Protein AF-C7QF53-F1 (afdb_monomer_lite)

Structure (mmCIF, N/CA/C/O backbone):
data_AF-C7QF53-F1
#
_entry.id   AF-C7QF53-F1
#
loop_
_atom_site.group_PDB
_atom_site.id
_atom_site.type_symbol
_atom_site.label_atom_id
_atom_site.label_alt_id
_atom_site.label_comp_id
_atom_site.label_asym_id
_atom_site.label_entity_id
_atom_site.label_seq_id
_atom_site.pdbx_PDB_ins_code
_atom_site.Cartn_x
_atom_site.Cartn_y
_atom_site.Cartn_z
_atom_site.occupancy
_atom_site.B_iso_or_equiv
_atom_site.auth_seq_id
_atom_site.auth_comp_id
_atom_site.auth_asym_id
_atom_site.auth_atom_id
_atom_site.pdbx_PDB_model_num
ATOM 1 N N . MET A 1 1 ? 15.664 4.598 0.054 1.00 51.88 1 MET A N 1
ATOM 2 C CA . MET A 1 1 ? 16.887 3.848 0.432 1.00 51.88 1 MET A CA 1
ATOM 3 C C . MET A 1 1 ? 16.553 2.410 0.838 1.00 51.88 1 MET A C 1
ATOM 5 O O . MET A 1 1 ? 15.624 2.225 1.633 1.00 51.88 1 MET A O 1
ATOM 9 N N . PRO A 1 2 ? 17.253 1.396 0.294 1.00 57.84 2 PRO A N 1
ATOM 10 C CA . PRO A 1 2 ? 17.252 0.026 0.822 1.00 57.84 2 PRO A CA 1
ATOM 11 C C . PRO A 1 2 ? 17.705 0.004 2.289 1.00 57.84 2 PRO A C 1
ATOM 13 O O . PRO A 1 2 ? 18.511 0.838 2.692 1.00 57.84 2 PRO A O 1
ATOM 16 N N . GLY A 1 3 ? 17.158 -0.897 3.109 1.00 65.62 3 GLY A N 1
ATOM 17 C CA . GLY A 1 3 ? 17.508 -0.995 4.538 1.00 65.62 3 GLY A CA 1
ATOM 18 C C . GLY A 1 3 ? 16.884 0.064 5.460 1.00 65.62 3 GLY A C 1
ATOM 19 O O . GLY A 1 3 ? 17.050 -0.019 6.669 1.00 65.62 3 GLY A O 1
ATOM 20 N N . ALA A 1 4 ? 16.100 1.011 4.933 1.00 67.44 4 ALA A N 1
ATOM 21 C CA . ALA A 1 4 ? 15.430 2.062 5.714 1.00 67.44 4 ALA A CA 1
ATOM 22 C C . ALA A 1 4 ? 14.232 1.579 6.571 1.00 67.44 4 ALA A C 1
ATOM 24 O O . ALA A 1 4 ? 13.423 2.386 7.011 1.00 67.44 4 ALA A O 1
ATOM 25 N N . GLY A 1 5 ? 14.049 0.266 6.745 1.00 75.62 5 GLY A N 1
ATOM 26 C CA . GLY A 1 5 ? 12.964 -0.296 7.561 1.00 75.62 5 GLY A CA 1
ATOM 27 C C . GLY A 1 5 ? 11.550 -0.227 6.962 1.00 75.62 5 GLY A C 1
ATOM 28 O O . GLY A 1 5 ? 10.602 -0.602 7.643 1.00 75.62 5 GLY A O 1
ATOM 29 N N . LYS A 1 6 ? 11.386 0.201 5.699 1.00 81.50 6 LYS A N 1
ATOM 30 C CA . LYS A 1 6 ? 10.072 0.326 5.024 1.00 81.50 6 LYS A CA 1
ATOM 31 C C . LYS A 1 6 ? 9.261 -0.974 5.045 1.00 81.50 6 LYS A C 1
ATOM 33 O O . LYS A 1 6 ? 8.119 -0.964 5.485 1.00 81.50 6 LYS A O 1
ATOM 38 N N . SER A 1 7 ? 9.878 -2.098 4.680 1.00 82.25 7 SER A N 1
ATOM 39 C CA . SER A 1 7 ? 9.209 -3.403 4.687 1.00 82.25 7 SER A CA 1
ATOM 40 C C . SER A 1 7 ? 8.843 -3.860 6.105 1.00 82.25 7 SER A C 1
ATOM 42 O O . SER A 1 7 ? 7.745 -4.359 6.325 1.00 82.25 7 SER A O 1
ATOM 44 N N . THR A 1 8 ? 9.699 -3.600 7.103 1.00 87.06 8 THR A N 1
ATOM 45 C CA . THR A 1 8 ? 9.391 -3.868 8.522 1.00 87.06 8 THR A CA 1
ATOM 46 C C . THR A 1 8 ? 8.188 -3.056 9.006 1.00 87.06 8 THR A C 1
ATOM 48 O O . THR A 1 8 ? 7.314 -3.588 9.690 1.00 87.06 8 THR A O 1
ATOM 51 N N . LEU A 1 9 ? 8.119 -1.773 8.641 1.00 86.56 9 LEU A N 1
ATOM 52 C CA . LEU A 1 9 ? 6.986 -0.905 8.955 1.00 86.56 9 LEU A CA 1
ATOM 53 C C . LEU A 1 9 ? 5.709 -1.372 8.242 1.00 86.56 9 LEU A C 1
ATOM 55 O O . LEU A 1 9 ? 4.656 -1.442 8.873 1.00 86.56 9 LEU A O 1
ATOM 59 N N . ALA A 1 10 ? 5.807 -1.728 6.959 1.00 88.00 10 ALA A N 1
ATOM 60 C CA . ALA A 1 10 ? 4.688 -2.228 6.169 1.00 88.00 10 ALA A CA 1
ATOM 61 C C . ALA A 1 10 ? 4.092 -3.506 6.776 1.00 88.00 10 ALA A C 1
ATOM 63 O O . ALA A 1 10 ? 2.877 -3.610 6.928 1.00 88.00 10 ALA A O 1
ATOM 64 N N . GLU A 1 11 ? 4.932 -4.449 7.207 1.00 89.88 11 GLU A N 1
ATOM 65 C CA . GLU A 1 11 ? 4.481 -5.641 7.930 1.00 89.88 11 GLU A CA 1
ATOM 66 C C . GLU A 1 11 ? 3.814 -5.310 9.271 1.00 89.88 11 GLU A C 1
ATOM 68 O O . GLU A 1 11 ? 2.820 -5.940 9.636 1.00 89.88 11 GLU A O 1
ATOM 73 N N . GLY A 1 12 ? 4.350 -4.339 10.016 1.00 90.88 12 GLY A N 1
ATOM 74 C CA . GLY A 1 12 ? 3.737 -3.856 11.254 1.00 90.88 12 GLY A CA 1
ATOM 75 C C . GLY A 1 12 ? 2.332 -3.305 11.010 1.00 90.88 12 GLY A C 1
ATOM 76 O O . GLY A 1 12 ? 1.379 -3.731 11.660 1.00 90.88 12 GLY A O 1
ATOM 77 N N . LEU A 1 13 ? 2.187 -2.433 10.010 1.00 89.88 13 LEU A N 1
ATOM 78 C CA . LEU A 1 13 ? 0.900 -1.863 9.608 1.00 89.88 13 LEU A CA 1
ATOM 79 C C . LEU A 1 13 ? -0.093 -2.934 9.163 1.00 89.88 13 LEU A C 1
ATOM 81 O O . LEU A 1 13 ? -1.258 -2.878 9.543 1.00 89.88 13 LEU A O 1
ATOM 85 N N . ALA A 1 14 ? 0.361 -3.929 8.406 1.00 91.25 14 ALA A N 1
ATOM 86 C CA . ALA A 1 14 ? -0.478 -5.030 7.949 1.00 91.25 14 ALA A CA 1
ATOM 87 C C . ALA A 1 14 ? -1.129 -5.789 9.106 1.00 91.25 14 ALA A C 1
ATOM 89 O O . ALA A 1 14 ? -2.323 -6.090 9.067 1.00 91.25 14 ALA A O 1
ATOM 90 N N . ARG A 1 15 ? -0.338 -6.095 10.144 1.00 92.56 15 ARG A N 1
ATOM 91 C CA . ARG A 1 15 ? -0.801 -6.835 11.325 1.00 92.56 15 ARG A CA 1
ATOM 92 C C . ARG A 1 15 ? -1.835 -6.032 12.106 1.00 92.56 15 ARG A C 1
ATOM 94 O O . ARG A 1 15 ? -2.872 -6.582 12.469 1.00 92.56 15 ARG A O 1
ATOM 101 N N . GLU A 1 16 ? -1.570 -4.747 12.316 1.00 93.38 16 GLU A N 1
ATOM 102 C CA . GLU A 1 16 ? -2.429 -3.865 13.112 1.00 93.38 16 GLU A CA 1
ATOM 103 C C . GLU A 1 16 ? -3.723 -3.489 12.374 1.00 93.38 16 GLU A C 1
ATOM 105 O O . GLU A 1 16 ? -4.815 -3.588 12.932 1.00 93.38 16 GLU A O 1
ATOM 110 N N . LEU A 1 17 ? -3.630 -3.127 11.092 1.00 89.62 17 LEU A N 1
ATOM 111 C CA . LEU A 1 17 ? -4.784 -2.730 10.277 1.00 89.62 17 LEU A CA 1
ATOM 112 C C . LEU A 1 17 ? -5.565 -3.920 9.711 1.00 89.62 17 LEU A C 1
ATOM 114 O O . LEU A 1 17 ? -6.655 -3.731 9.177 1.00 89.62 17 LEU A O 1
ATOM 118 N N . ARG A 1 18 ? -5.020 -5.141 9.807 1.00 93.06 18 ARG A N 1
ATOM 119 C CA . ARG A 1 18 ? -5.528 -6.345 9.121 1.00 93.06 18 ARG A CA 1
ATOM 120 C C . ARG A 1 18 ? -5.702 -6.129 7.613 1.00 93.06 18 ARG A C 1
ATOM 122 O O . ARG A 1 18 ? -6.632 -6.656 7.006 1.00 93.06 18 ARG A O 1
ATOM 129 N N . ALA A 1 19 ? -4.792 -5.358 7.025 1.00 92.56 19 ALA A N 1
ATOM 130 C CA . ALA A 1 19 ? -4.794 -4.990 5.617 1.00 92.56 19 ALA A CA 1
ATOM 131 C C . ALA A 1 19 ? -3.726 -5.784 4.843 1.00 92.56 19 ALA A C 1
ATOM 133 O O . ALA A 1 19 ? -2.660 -6.079 5.394 1.00 92.56 19 ALA A O 1
ATOM 134 N N . PRO A 1 20 ? -3.969 -6.135 3.569 1.00 92.88 20 PRO A N 1
ATOM 135 C CA . PRO A 1 20 ? -2.954 -6.753 2.724 1.00 92.88 20 PRO A CA 1
ATOM 136 C C . PRO A 1 20 ? -1.778 -5.800 2.458 1.00 92.88 20 PRO A C 1
ATOM 138 O O . PRO A 1 20 ? -1.960 -4.588 2.321 1.00 92.88 20 PRO A O 1
ATOM 141 N N . VAL A 1 21 ? -0.578 -6.377 2.327 1.00 92.44 21 VAL A N 1
ATOM 142 C CA . VAL A 1 21 ? 0.637 -5.674 1.883 1.00 92.44 21 VAL A CA 1
ATOM 143 C C . VAL A 1 21 ? 0.907 -5.999 0.425 1.00 92.44 21 VAL A C 1
ATOM 145 O O . VAL A 1 21 ? 0.976 -7.171 0.052 1.00 92.44 21 VAL A O 1
ATOM 148 N N . PHE A 1 22 ? 1.141 -4.965 -0.375 1.00 91.50 22 PHE A N 1
ATOM 149 C CA . PHE A 1 22 ? 1.654 -5.095 -1.732 1.00 91.50 22 PHE A CA 1
ATOM 150 C C . PHE A 1 22 ? 3.049 -4.478 -1.808 1.00 91.50 22 PHE A C 1
ATOM 152 O O . PHE A 1 22 ? 3.217 -3.290 -1.542 1.00 91.50 22 PHE A O 1
ATOM 159 N N . SER A 1 23 ? 4.047 -5.292 -2.159 1.00 89.25 23 SER A N 1
ATOM 160 C CA . SER A 1 23 ? 5.443 -4.865 -2.285 1.00 89.25 23 SER A CA 1
ATOM 161 C C . SER A 1 23 ? 5.941 -5.045 -3.715 1.00 89.25 23 SER A C 1
ATOM 163 O O . SER A 1 23 ? 5.818 -6.140 -4.275 1.00 89.25 23 SER A O 1
ATOM 165 N N . MET A 1 24 ? 6.537 -3.993 -4.289 1.00 87.62 24 MET A N 1
ATOM 166 C CA . MET A 1 24 ? 7.144 -4.064 -5.628 1.00 87.62 24 MET A CA 1
ATOM 167 C C . MET A 1 24 ? 8.279 -5.092 -5.670 1.00 87.62 24 MET A C 1
ATOM 169 O O . MET A 1 24 ? 8.377 -5.873 -6.615 1.00 87.62 24 MET A O 1
ATOM 173 N N . GLU A 1 25 ? 9.119 -5.129 -4.630 1.00 85.75 25 GLU A N 1
ATOM 174 C CA . GLU A 1 25 ? 10.251 -6.059 -4.558 1.00 85.75 25 GLU A CA 1
ATOM 175 C C . GLU A 1 25 ? 9.773 -7.510 -4.476 1.00 85.75 25 GLU A C 1
ATOM 177 O O . GLU A 1 25 ? 10.311 -8.381 -5.162 1.00 85.75 25 GLU A O 1
ATOM 182 N N . TRP A 1 26 ? 8.723 -7.782 -3.695 1.00 89.00 26 TRP A N 1
ATOM 183 C CA . TRP A 1 26 ? 8.168 -9.132 -3.598 1.00 89.00 26 TRP A CA 1
ATOM 184 C C . TRP A 1 26 ? 7.555 -9.579 -4.924 1.00 89.00 26 TRP A C 1
ATOM 186 O O . TRP A 1 26 ? 7.831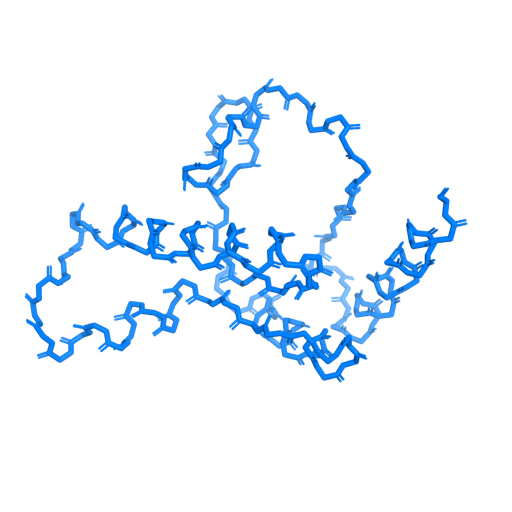 -10.688 -5.379 1.00 89.00 26 TRP A O 1
ATOM 196 N N . GLN A 1 27 ? 6.778 -8.714 -5.583 1.00 89.12 27 GLN A N 1
ATOM 197 C CA . GLN A 1 27 ? 6.187 -9.006 -6.892 1.00 89.12 27 GLN A CA 1
ATOM 198 C C . GLN A 1 27 ? 7.267 -9.329 -7.933 1.00 89.12 27 GLN A C 1
ATOM 200 O O . GLN A 1 27 ? 7.193 -10.371 -8.588 1.00 89.12 27 GLN A O 1
ATOM 205 N N . LEU A 1 28 ? 8.320 -8.515 -8.029 1.00 88.69 28 LEU A N 1
ATOM 206 C CA . LEU A 1 28 ? 9.445 -8.773 -8.935 1.00 88.69 28 LEU A CA 1
ATOM 207 C C . LEU A 1 28 ? 10.207 -10.053 -8.576 1.00 88.69 28 LEU A C 1
ATOM 209 O O . LEU A 1 28 ? 10.549 -10.845 -9.460 1.00 88.69 28 LEU A O 1
ATOM 213 N N . GLY A 1 29 ? 10.399 -10.315 -7.282 1.00 88.62 29 GLY A N 1
ATOM 214 C CA . GLY A 1 29 ? 10.976 -11.563 -6.790 1.00 88.62 29 GLY A CA 1
ATOM 215 C C . GLY A 1 29 ? 10.201 -12.790 -7.279 1.00 88.62 29 GLY A C 1
ATOM 216 O O . GLY A 1 29 ? 10.805 -13.740 -7.780 1.00 88.62 29 GLY A O 1
ATOM 217 N N . THR A 1 30 ? 8.864 -12.750 -7.246 1.00 90.81 30 THR A N 1
ATOM 218 C CA . THR A 1 30 ? 8.032 -13.866 -7.741 1.00 90.81 30 THR A CA 1
ATOM 219 C C . THR A 1 30 ? 8.122 -14.081 -9.247 1.00 90.81 30 THR A C 1
ATOM 221 O O . THR A 1 30 ? 7.916 -15.199 -9.717 1.00 90.81 30 THR A O 1
ATOM 224 N N . LEU A 1 31 ? 8.464 -13.041 -10.010 1.00 90.12 31 LEU A N 1
ATOM 225 C CA . LEU A 1 31 ? 8.597 -13.130 -11.461 1.00 90.12 31 LEU A CA 1
ATOM 226 C C . LEU A 1 31 ? 9.983 -13.602 -11.923 1.00 90.12 31 LEU A C 1
ATOM 228 O O . LEU A 1 31 ? 10.143 -14.013 -13.075 1.00 90.12 31 LEU A O 1
ATOM 232 N N . THR A 1 32 ? 10.975 -13.597 -11.030 1.00 87.88 32 THR A N 1
ATOM 233 C CA . THR A 1 32 ? 12.366 -13.972 -11.336 1.00 87.88 32 THR A CA 1
ATOM 234 C C . THR A 1 32 ? 12.500 -15.350 -12.014 1.00 87.88 32 THR A C 1
ATOM 236 O O . THR A 1 32 ? 13.238 -15.450 -13.000 1.00 87.88 32 THR A O 1
ATOM 239 N N . PRO A 1 33 ? 11.775 -16.414 -11.600 1.00 89.81 33 PRO A N 1
ATOM 240 C CA . PRO A 1 33 ? 11.871 -17.728 -12.246 1.00 89.81 33 PRO A CA 1
ATOM 241 C C . PRO A 1 33 ? 11.428 -17.749 -13.715 1.00 89.81 33 PRO A C 1
ATOM 243 O O . PRO A 1 33 ? 11.882 -18.603 -14.475 1.00 89.81 33 PRO A O 1
ATOM 246 N N . PHE A 1 34 ? 10.567 -16.815 -14.131 1.00 88.00 34 PHE A N 1
ATOM 247 C CA . PHE A 1 34 ? 9.996 -16.782 -15.480 1.00 88.00 34 PHE A CA 1
ATOM 248 C C . PHE A 1 34 ? 10.897 -16.087 -16.504 1.00 88.00 34 PHE A C 1
ATOM 250 O O . PHE A 1 34 ? 10.596 -16.142 -17.690 1.00 88.00 34 PHE A O 1
ATOM 257 N N . ARG A 1 35 ? 11.991 -15.442 -16.069 1.00 84.81 35 ARG A N 1
ATOM 258 C CA . ARG A 1 35 ? 12.998 -14.767 -16.920 1.00 84.81 35 ARG A CA 1
ATOM 259 C C . ARG A 1 35 ? 12.453 -13.727 -17.916 1.00 84.81 35 ARG A C 1
ATOM 261 O O . ARG A 1 35 ? 13.167 -13.329 -18.829 1.00 84.81 35 ARG A O 1
ATOM 268 N N . ASN A 1 36 ? 11.228 -13.250 -17.706 1.00 84.19 36 ASN A N 1
ATOM 269 C CA . ASN A 1 36 ? 10.586 -12.227 -18.539 1.00 84.19 36 ASN A CA 1
ATOM 270 C C . ASN A 1 36 ? 10.751 -10.810 -17.965 1.00 84.19 36 ASN A C 1
ATOM 272 O O . ASN A 1 36 ? 10.413 -9.830 -18.629 1.00 84.19 36 ASN A O 1
ATOM 276 N N . VAL A 1 37 ? 11.263 -10.707 -16.735 1.00 87.81 37 VAL A N 1
ATOM 277 C CA . VAL A 1 37 ? 11.607 -9.441 -16.089 1.00 87.81 37 VAL A CA 1
ATOM 278 C C . VAL A 1 37 ? 13.071 -9.128 -16.374 1.00 87.81 37 VAL A C 1
ATOM 280 O O . VAL A 1 37 ? 13.964 -9.896 -16.017 1.00 87.81 37 VAL A O 1
ATOM 283 N N . THR A 1 38 ? 13.302 -8.006 -17.039 1.00 88.12 38 THR A N 1
ATOM 284 C CA . THR A 1 38 ? 14.610 -7.452 -17.377 1.00 88.12 38 THR A CA 1
ATOM 285 C C . THR A 1 38 ? 14.817 -6.144 -16.623 1.00 88.12 38 THR A C 1
ATOM 287 O O . THR A 1 38 ? 13.867 -5.528 -16.138 1.00 88.12 38 THR A O 1
ATOM 290 N N . ASN A 1 39 ? 16.058 -5.660 -16.580 1.00 85.12 39 ASN A N 1
ATOM 291 C CA . ASN A 1 39 ? 16.345 -4.343 -16.007 1.00 85.12 39 ASN A CA 1
ATOM 292 C C . ASN A 1 39 ? 15.573 -3.207 -16.706 1.00 85.12 39 ASN A C 1
ATOM 294 O O . ASN A 1 39 ? 15.326 -2.177 -16.087 1.00 85.12 39 ASN A O 1
ATOM 298 N N . GLU A 1 40 ? 15.188 -3.402 -17.972 1.00 86.69 40 GLU A N 1
ATOM 299 C CA . GLU A 1 40 ? 14.459 -2.423 -18.785 1.00 86.69 40 GLU A CA 1
ATOM 300 C C . GLU A 1 40 ? 12.959 -2.387 -18.471 1.00 86.69 40 GLU A C 1
ATOM 302 O O . GLU A 1 40 ? 12.335 -1.338 -18.611 1.00 86.69 40 GLU A O 1
ATOM 307 N N . ASN A 1 41 ? 12.365 -3.511 -18.049 1.00 87.06 41 ASN A N 1
ATOM 308 C CA . ASN A 1 41 ? 10.917 -3.613 -17.845 1.00 87.06 41 ASN A CA 1
ATOM 30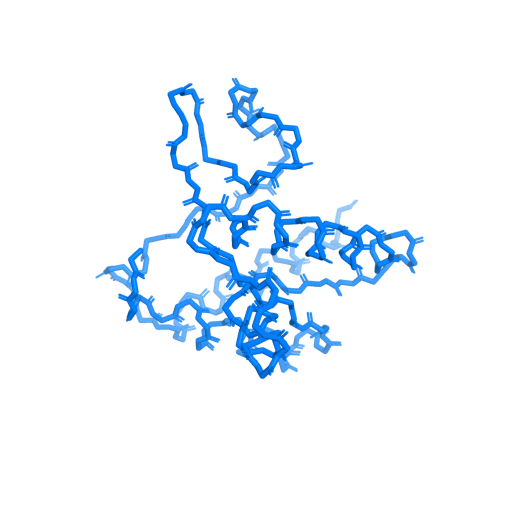9 C C . ASN A 1 41 ? 10.491 -3.831 -16.383 1.00 87.06 41 ASN A C 1
ATOM 311 O O . ASN A 1 41 ? 9.299 -3.759 -16.094 1.00 87.06 41 ASN A O 1
ATOM 315 N N . GLN A 1 42 ? 11.428 -4.061 -15.458 1.00 86.50 42 GLN A N 1
ATOM 316 C CA . GLN A 1 42 ? 11.117 -4.364 -14.057 1.00 86.50 42 GLN A CA 1
ATOM 317 C C . GLN A 1 42 ? 10.232 -3.301 -13.393 1.00 86.50 42 GLN A C 1
ATOM 319 O O . GLN A 1 42 ? 9.215 -3.642 -12.797 1.00 86.50 42 GLN A O 1
ATOM 324 N N . THR A 1 43 ? 10.553 -2.016 -13.549 1.00 84.38 43 THR A N 1
ATOM 325 C CA . THR A 1 43 ? 9.778 -0.924 -12.947 1.00 84.38 43 THR A CA 1
ATOM 326 C C . THR A 1 43 ? 8.355 -0.848 -13.505 1.00 84.38 43 THR A C 1
ATOM 328 O O . THR A 1 43 ? 7.426 -1.009 -12.715 1.00 84.38 43 THR A O 1
ATOM 331 N N . PRO A 1 44 ? 8.131 -0.706 -14.830 1.00 84.44 44 PRO A N 1
ATOM 332 C CA . PRO A 1 44 ? 6.769 -0.615 -15.358 1.00 84.44 44 PRO A CA 1
ATOM 333 C C . PRO A 1 44 ? 5.942 -1.888 -15.115 1.00 84.44 44 PRO A C 1
ATOM 335 O O . PRO A 1 44 ? 4.731 -1.802 -14.913 1.00 84.44 44 PRO A O 1
ATOM 338 N N . VAL A 1 45 ? 6.565 -3.074 -15.091 1.00 87.12 45 VAL A N 1
ATOM 339 C CA . VAL A 1 45 ? 5.875 -4.327 -14.740 1.00 87.12 45 VAL A CA 1
ATOM 340 C C . VAL A 1 45 ? 5.414 -4.311 -13.281 1.00 87.12 45 VAL A C 1
ATOM 342 O O . VAL A 1 45 ? 4.247 -4.599 -13.014 1.00 87.12 45 VAL A O 1
ATOM 345 N N . ALA A 1 46 ? 6.295 -3.948 -12.345 1.00 85.69 46 ALA A N 1
ATOM 346 C CA . ALA A 1 46 ? 5.949 -3.855 -10.929 1.00 85.69 46 ALA A CA 1
ATOM 347 C C . ALA A 1 46 ? 4.864 -2.803 -10.671 1.00 85.69 46 ALA A C 1
ATOM 349 O O . ALA A 1 46 ? 3.907 -3.073 -9.951 1.00 85.69 46 ALA A O 1
ATOM 350 N N . GLU A 1 47 ? 4.973 -1.632 -11.296 1.00 84.06 47 GLU A N 1
ATOM 351 C CA . GLU A 1 47 ? 3.998 -0.547 -11.175 1.00 84.06 47 GLU A CA 1
ATOM 352 C C . GLU A 1 47 ? 2.608 -0.962 -11.664 1.00 84.06 47 GLU A C 1
ATOM 354 O O . GLU A 1 47 ? 1.629 -0.808 -10.935 1.00 84.06 47 GLU A O 1
ATOM 359 N N . MET A 1 48 ? 2.503 -1.562 -12.855 1.00 86.00 48 MET A N 1
ATOM 360 C CA . MET A 1 48 ? 1.215 -2.026 -13.383 1.00 86.00 48 MET A CA 1
ATOM 361 C C . MET A 1 48 ? 0.572 -3.095 -12.492 1.00 86.00 48 MET A C 1
ATOM 363 O O . MET A 1 48 ? -0.635 -3.046 -12.237 1.00 86.00 48 MET A O 1
ATOM 367 N N . MET A 1 49 ? 1.363 -4.052 -11.999 1.00 87.56 49 MET A N 1
ATOM 368 C CA . MET A 1 49 ? 0.873 -5.089 -11.086 1.00 87.56 49 MET A CA 1
ATOM 369 C C . MET A 1 49 ? 0.400 -4.501 -9.758 1.00 87.56 49 MET A C 1
ATOM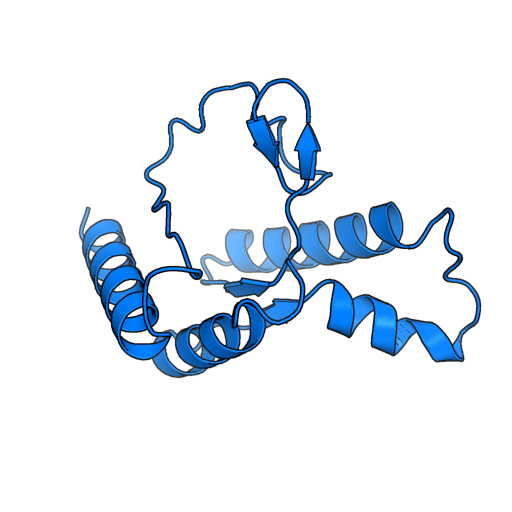 371 O O . MET A 1 49 ? -0.645 -4.903 -9.240 1.00 87.56 49 MET A O 1
ATOM 375 N N . LEU A 1 50 ? 1.157 -3.550 -9.215 1.00 88.31 50 LEU A N 1
ATOM 376 C CA . LEU A 1 50 ? 0.840 -2.873 -7.970 1.00 88.31 50 LEU A CA 1
ATOM 377 C C . LEU A 1 50 ? -0.442 -2.046 -8.104 1.00 88.31 50 LEU A C 1
ATOM 379 O O . LEU A 1 50 ? -1.399 -2.291 -7.373 1.00 88.31 50 LEU A O 1
ATOM 383 N N . VAL A 1 51 ? -0.509 -1.130 -9.071 1.00 86.38 51 VAL A N 1
ATOM 384 C CA . VAL A 1 51 ? -1.666 -0.243 -9.276 1.00 86.38 51 VAL A CA 1
ATOM 385 C C . VAL A 1 51 ? -2.941 -1.045 -9.523 1.00 86.38 51 VAL A C 1
ATOM 387 O O . VAL A 1 51 ? -3.968 -0.757 -8.908 1.00 86.38 51 VAL A O 1
ATOM 390 N N . GLY A 1 52 ? -2.887 -2.086 -10.360 1.00 85.88 52 GLY A N 1
ATOM 391 C CA . GLY A 1 52 ? -4.050 -2.935 -10.629 1.00 85.88 52 GLY A CA 1
ATOM 392 C C . GLY A 1 52 ? -4.579 -3.634 -9.373 1.00 85.88 52 GLY A C 1
ATOM 393 O O . GLY A 1 52 ? -5.790 -3.654 -9.133 1.00 85.88 52 GLY A O 1
ATOM 394 N N . ALA A 1 53 ? -3.682 -4.167 -8.541 1.00 87.62 53 ALA A N 1
ATOM 395 C CA . ALA A 1 53 ? -4.059 -4.819 -7.293 1.00 87.62 53 ALA A CA 1
ATOM 396 C C . ALA A 1 53 ? -4.628 -3.822 -6.271 1.00 87.62 53 ALA A C 1
ATOM 398 O O . ALA A 1 53 ? -5.690 -4.078 -5.700 1.00 87.62 53 ALA A O 1
ATOM 399 N N . LEU A 1 54 ? -3.970 -2.672 -6.089 1.00 90.25 54 LEU A N 1
ATOM 400 C CA . LEU A 1 54 ? -4.400 -1.620 -5.165 1.00 90.25 54 LEU A CA 1
ATOM 401 C C . LEU A 1 54 ? -5.764 -1.051 -5.552 1.00 90.25 54 LEU A C 1
ATOM 403 O O . LEU A 1 54 ? -6.661 -0.989 -4.713 1.00 90.25 54 LEU A O 1
ATOM 407 N N . ALA A 1 55 ? -5.954 -0.707 -6.829 1.00 86.31 55 ALA A N 1
ATOM 408 C CA . ALA A 1 55 ? -7.209 -0.156 -7.328 1.00 86.31 55 ALA A CA 1
ATOM 409 C C . ALA A 1 55 ? -8.394 -1.070 -6.999 1.00 86.31 55 ALA A C 1
ATOM 411 O O . ALA A 1 55 ? -9.448 -0.593 -6.579 1.00 86.31 55 ALA A O 1
ATOM 412 N N . ARG A 1 56 ? -8.221 -2.392 -7.123 1.00 89.75 56 ARG A N 1
ATOM 413 C CA . ARG A 1 56 ? -9.291 -3.341 -6.809 1.00 89.75 56 ARG A CA 1
ATOM 414 C C . ARG A 1 56 ? -9.643 -3.372 -5.323 1.00 89.75 56 ARG A C 1
ATOM 416 O O . ARG A 1 56 ? -10.828 -3.441 -5.004 1.00 89.75 56 ARG A O 1
ATOM 423 N N . GLN A 1 57 ? -8.652 -3.344 -4.432 1.00 92.88 57 GLN A N 1
ATOM 424 C CA . GLN A 1 57 ? -8.903 -3.323 -2.986 1.00 92.88 57 GLN A CA 1
ATOM 425 C C . GLN A 1 57 ? -9.620 -2.031 -2.576 1.00 92.88 57 GLN A C 1
ATOM 427 O O . GLN A 1 57 ? -10.643 -2.083 -1.897 1.00 92.88 57 GLN A O 1
ATOM 432 N N . LEU A 1 58 ? -9.153 -0.888 -3.083 1.00 87.44 58 LEU A N 1
ATOM 433 C CA . LEU A 1 58 ? -9.752 0.417 -2.801 1.00 87.44 58 LEU A CA 1
ATOM 434 C C . LEU A 1 58 ? -11.192 0.516 -3.323 1.00 87.44 58 LEU A C 1
ATOM 436 O O . LEU A 1 58 ? -12.071 0.997 -2.616 1.00 87.44 58 LEU A O 1
ATOM 440 N N . GLN A 1 59 ? -11.480 -0.014 -4.516 1.00 86.12 59 GLN A N 1
ATOM 441 C CA . GLN A 1 59 ? -12.850 -0.095 -5.049 1.00 86.12 59 GLN A CA 1
ATOM 442 C C . GLN A 1 59 ? -13.796 -0.945 -4.188 1.00 86.12 59 GLN A C 1
ATOM 444 O O . GLN A 1 59 ? -15.010 -0.781 -4.272 1.00 86.12 59 GLN A O 1
ATOM 449 N N . LEU A 1 60 ? -13.262 -1.874 -3.392 1.00 92.75 60 LEU A N 1
ATOM 450 C CA . LEU A 1 60 ? -14.029 -2.674 -2.434 1.00 92.75 60 LEU A CA 1
ATOM 451 C C . LEU A 1 60 ? -14.164 -1.991 -1.064 1.00 92.75 60 LEU A C 1
ATOM 453 O O . LEU A 1 60 ? -14.766 -2.572 -0.164 1.00 92.75 60 LEU A O 1
ATOM 457 N N . GLY A 1 61 ? -13.616 -0.784 -0.900 1.00 88.56 61 GLY A N 1
ATOM 458 C CA . GLY A 1 61 ? -13.569 -0.077 0.378 1.00 88.56 61 GLY A CA 1
ATOM 459 C C . GLY A 1 61 ? -12.598 -0.703 1.380 1.00 88.56 61 GLY A C 1
ATOM 460 O O . GLY A 1 61 ? -12.780 -0.532 2.582 1.00 88.56 61 GLY A O 1
ATOM 461 N N . LEU A 1 62 ? -11.609 -1.469 0.906 1.00 89.69 62 LEU A N 1
ATOM 462 C CA . LEU A 1 62 ? -10.618 -2.124 1.754 1.00 89.69 62 LEU A CA 1
ATOM 463 C C . LEU A 1 62 ? -9.374 -1.254 1.917 1.00 89.69 62 LEU A C 1
ATOM 465 O O . LEU A 1 62 ? -8.903 -0.630 0.964 1.00 89.69 62 LEU A O 1
ATOM 469 N N . ASP A 1 63 ? -8.806 -1.285 3.119 1.00 89.81 63 ASP A N 1
ATOM 470 C CA . ASP A 1 63 ? -7.493 -0.714 3.392 1.00 89.81 63 ASP A CA 1
ATOM 471 C C . ASP A 1 63 ? -6.387 -1.535 2.726 1.00 89.81 63 ASP A C 1
ATOM 473 O O . ASP A 1 63 ? -6.478 -2.759 2.608 1.00 89.81 63 ASP A O 1
ATOM 477 N N . VAL A 1 64 ? -5.300 -0.866 2.349 1.00 90.75 64 VAL A N 1
ATOM 478 C CA . VAL A 1 64 ? -4.112 -1.493 1.764 1.00 90.75 64 VAL A CA 1
ATOM 479 C C . VAL A 1 64 ? -2.846 -0.849 2.300 1.00 90.75 64 VAL A C 1
ATOM 481 O O . VAL A 1 64 ? -2.794 0.360 2.519 1.00 90.75 64 VAL A O 1
ATOM 484 N N . VAL A 1 65 ? -1.799 -1.654 2.459 1.00 91.62 65 VAL A N 1
ATOM 485 C CA . VAL A 1 65 ? -0.447 -1.176 2.752 1.00 91.62 65 VAL A CA 1
ATOM 486 C C . VAL A 1 65 ? 0.417 -1.398 1.516 1.00 91.62 65 VAL A C 1
ATOM 488 O O . VAL A 1 65 ? 0.447 -2.493 0.957 1.00 91.62 65 VAL A O 1
ATOM 491 N N . THR A 1 66 ? 1.127 -0.361 1.083 1.00 88.50 66 THR A N 1
ATOM 492 C CA . THR A 1 66 ? 2.017 -0.426 -0.083 1.00 88.50 66 THR A CA 1
ATOM 493 C C . THR A 1 66 ? 3.464 -0.221 0.348 1.00 88.50 66 THR A C 1
ATOM 495 O O . THR A 1 66 ? 3.781 0.792 0.966 1.00 88.50 66 THR A O 1
ATOM 498 N N . ASP A 1 67 ? 4.337 -1.166 0.002 1.00 87.69 67 ASP A N 1
ATOM 499 C CA . ASP A 1 67 ? 5.791 -1.061 0.152 1.00 87.69 67 ASP A CA 1
ATOM 500 C C . ASP A 1 67 ? 6.427 -0.891 -1.232 1.00 87.69 67 ASP A C 1
ATOM 502 O O . ASP A 1 67 ? 6.693 -1.848 -1.964 1.00 87.69 67 ASP A O 1
ATOM 506 N N . ALA A 1 68 ? 6.608 0.364 -1.622 1.00 80.88 68 ALA A N 1
ATOM 507 C CA . ALA A 1 68 ? 7.147 0.743 -2.916 1.00 80.88 68 ALA A CA 1
ATOM 508 C C . ALA A 1 68 ? 8.288 1.745 -2.739 1.00 80.88 68 ALA A C 1
ATOM 510 O O . ALA A 1 68 ? 8.322 2.530 -1.787 1.00 80.88 68 ALA A O 1
ATOM 511 N N . THR A 1 69 ? 9.225 1.738 -3.684 1.00 71.69 69 THR A N 1
ATOM 512 C CA . THR A 1 69 ? 10.210 2.815 -3.780 1.00 71.69 69 THR A CA 1
ATOM 513 C C . THR A 1 69 ? 9.602 3.913 -4.641 1.00 71.69 69 THR A C 1
ATOM 515 O O . THR A 1 69 ? 9.406 3.717 -5.833 1.00 71.69 69 THR A O 1
ATOM 518 N N . GLY A 1 70 ? 9.270 5.052 -4.031 1.00 61.28 70 GLY A N 1
ATOM 519 C CA . GLY A 1 70 ? 8.897 6.251 -4.779 1.00 61.28 70 GLY A CA 1
ATOM 520 C C . GLY A 1 70 ? 10.117 6.831 -5.492 1.00 61.28 70 GLY A C 1
ATOM 521 O O . GLY A 1 70 ? 11.222 6.818 -4.941 1.00 61.28 70 GLY A O 1
ATOM 522 N N . HIS A 1 71 ? 9.919 7.338 -6.703 1.00 51.12 71 HIS A N 1
ATOM 523 C CA . HIS A 1 71 ? 10.932 8.108 -7.415 1.00 51.12 71 HIS A CA 1
ATOM 524 C C . HIS A 1 71 ? 10.621 9.600 -7.242 1.00 51.12 71 HIS A C 1
ATOM 526 O O . HIS A 1 71 ? 9.478 10.020 -7.431 1.00 51.12 71 HIS A O 1
ATOM 532 N N . GLU A 1 72 ? 11.629 10.399 -6.875 1.00 40.22 72 GLU A N 1
ATOM 533 C CA . GLU A 1 72 ? 11.570 11.845 -7.100 1.00 40.22 72 GLU A CA 1
ATOM 534 C C . GLU A 1 72 ? 11.635 12.061 -8.610 1.00 40.22 72 GLU A C 1
ATOM 536 O O . GLU A 1 72 ? 12.641 11.761 -9.255 1.00 40.22 72 GLU A O 1
ATOM 541 N N . VAL A 1 73 ? 10.542 12.543 -9.183 1.00 40.66 73 VAL A N 1
ATOM 542 C CA . VAL A 1 73 ? 10.548 13.144 -10.516 1.00 40.66 73 VAL A CA 1
ATOM 543 C C . VAL A 1 73 ? 10.586 14.649 -10.272 1.00 40.66 73 VAL A C 1
ATOM 545 O O . VAL A 1 73 ? 9.958 15.105 -9.317 1.00 40.66 73 VAL A O 1
ATOM 548 N N . GLU A 1 74 ? 11.328 15.433 -11.061 1.00 30.25 74 GLU A N 1
ATOM 549 C CA . GLU A 1 74 ? 11.320 16.900 -10.930 1.00 30.25 74 GLU A CA 1
ATOM 550 C C . GLU A 1 74 ? 9.867 17.407 -10.855 1.00 30.25 74 GLU A C 1
ATOM 552 O O . GLU A 1 74 ? 9.124 17.330 -11.831 1.00 30.25 74 GLU A O 1
ATOM 557 N N . GLY A 1 75 ? 9.444 17.851 -9.665 1.00 41.03 75 GLY A N 1
ATOM 558 C CA . GLY A 1 75 ? 8.061 18.241 -9.382 1.00 41.03 75 GLY A CA 1
ATOM 559 C C . GLY A 1 75 ? 7.371 17.497 -8.231 1.00 41.03 75 GLY A C 1
ATOM 560 O O . GLY A 1 75 ? 6.476 18.090 -7.649 1.00 41.03 75 GLY A O 1
ATOM 561 N N . GLY A 1 76 ? 7.779 16.286 -7.828 1.00 42.81 76 GLY A N 1
ATOM 562 C CA . GLY A 1 76 ? 7.220 15.606 -6.645 1.00 42.81 76 GLY A CA 1
ATOM 563 C C . GLY A 1 76 ? 7.464 14.092 -6.562 1.00 42.81 76 GLY A C 1
ATOM 564 O O . GLY A 1 76 ? 7.968 13.466 -7.495 1.00 42.81 76 GLY A O 1
ATOM 565 N N . THR A 1 77 ? 7.097 13.496 -5.421 1.00 43.25 77 THR A N 1
ATOM 566 C CA . THR A 1 77 ? 7.295 12.065 -5.110 1.00 43.25 77 THR A CA 1
ATOM 567 C C . THR A 1 77 ? 6.068 11.244 -5.506 1.00 43.25 77 THR A C 1
ATOM 569 O O . THR A 1 77 ? 5.029 11.343 -4.858 1.00 43.25 77 THR A O 1
ATOM 572 N N . GLY A 1 78 ? 6.181 10.409 -6.542 1.00 50.06 78 GLY A N 1
ATOM 573 C CA . GLY A 1 78 ? 5.105 9.522 -7.003 1.00 50.06 78 GLY A CA 1
ATOM 574 C C . GLY A 1 78 ? 5.529 8.052 -7.094 1.00 50.06 78 GLY A C 1
ATOM 575 O O . GLY A 1 78 ? 6.715 7.736 -7.198 1.00 50.06 78 GLY A O 1
ATOM 576 N N . ILE A 1 79 ? 4.544 7.148 -7.068 1.00 51.84 79 ILE A N 1
ATOM 577 C CA . ILE A 1 79 ? 4.682 5.776 -7.585 1.00 51.84 79 ILE A CA 1
ATOM 578 C C . ILE A 1 79 ? 4.277 5.856 -9.061 1.00 51.84 79 ILE A C 1
ATOM 580 O O . ILE A 1 79 ? 3.179 6.344 -9.348 1.00 51.84 79 ILE A O 1
ATOM 584 N N . GLY A 1 80 ? 5.141 5.452 -9.998 1.00 42.97 80 GLY A N 1
ATOM 585 C CA . GLY A 1 80 ? 4.827 5.559 -11.423 1.00 42.97 80 GLY A CA 1
ATOM 586 C C . GLY A 1 80 ? 3.541 4.797 -11.750 1.00 42.97 80 GLY A C 1
ATOM 587 O O . GLY A 1 80 ? 3.318 3.677 -11.295 1.00 42.97 80 GLY A O 1
ATOM 588 N N . GLY A 1 81 ? 2.624 5.476 -12.443 1.00 41.72 81 GLY A N 1
ATOM 589 C CA . GLY A 1 81 ? 1.273 4.986 -12.744 1.00 41.72 81 GLY A CA 1
ATOM 590 C C . GLY A 1 81 ? 0.143 5.611 -11.914 1.00 41.72 81 GLY A C 1
ATOM 591 O O . GLY A 1 81 ? -1.015 5.498 -12.314 1.00 41.72 81 GLY A O 1
ATOM 592 N N . LEU A 1 82 ? 0.442 6.315 -10.817 1.00 43.44 82 LEU A N 1
ATOM 593 C CA . LEU A 1 82 ? -0.499 7.236 -10.162 1.00 43.44 82 LEU A CA 1
ATOM 594 C C . LEU A 1 82 ? -0.344 8.655 -10.748 1.00 43.44 82 LEU A C 1
ATOM 596 O O . LEU A 1 82 ? 0.709 8.951 -11.322 1.00 43.44 82 LEU A O 1
ATOM 600 N N . PRO A 1 83 ? -1.370 9.530 -10.661 1.00 37.34 83 PRO A N 1
ATOM 601 C CA . PRO A 1 83 ? -1.268 10.911 -11.131 1.00 37.34 83 PRO A CA 1
ATOM 602 C C . PRO A 1 83 ? 0.011 11.583 -10.615 1.00 37.34 83 PRO A C 1
ATOM 604 O O . PRO A 1 83 ? 0.396 11.388 -9.462 1.00 37.34 83 PRO A O 1
ATOM 607 N N . GLN A 1 84 ? 0.685 12.326 -11.497 1.00 42.06 84 GLN A N 1
ATOM 608 C CA . GLN A 1 84 ? 1.963 12.984 -11.224 1.00 42.06 84 GLN A CA 1
ATOM 609 C C . GLN A 1 84 ? 1.891 13.831 -9.947 1.00 42.06 84 GLN A C 1
ATOM 611 O O . GLN A 1 84 ? 1.111 14.774 -9.859 1.00 42.06 84 GLN A O 1
ATOM 616 N N . ALA A 1 85 ? 2.781 13.545 -8.997 1.00 42.53 85 ALA A N 1
ATOM 617 C CA . ALA A 1 85 ? 2.933 14.276 -7.739 1.00 42.53 85 ALA A CA 1
ATOM 618 C C . ALA A 1 85 ? 3.471 15.718 -7.894 1.00 42.53 85 ALA A C 1
ATOM 620 O O . ALA A 1 85 ? 3.841 16.338 -6.901 1.00 42.53 85 ALA A O 1
ATOM 621 N N . SER A 1 86 ? 3.532 16.255 -9.121 1.00 38.69 86 SER A N 1
ATOM 622 C CA . SER A 1 86 ? 3.748 17.688 -9.358 1.00 38.69 86 SER A CA 1
ATOM 623 C C . SER A 1 86 ? 2.504 18.533 -9.114 1.00 38.69 86 SER A C 1
ATOM 625 O O . SER A 1 86 ? 2.610 19.749 -8.967 1.00 38.69 86 SER A O 1
ATOM 627 N N . GLU A 1 87 ? 1.331 17.911 -9.020 1.00 35.94 87 GLU A N 1
ATOM 628 C CA . GLU A 1 87 ? 0.266 18.484 -8.211 1.00 35.94 87 GLU A CA 1
ATOM 629 C C . GLU A 1 87 ? 0.604 18.171 -6.758 1.00 35.94 87 GLU A C 1
ATOM 631 O O . GLU A 1 87 ? 0.667 17.004 -6.370 1.00 35.94 87 GLU A O 1
ATOM 636 N N . ALA A 1 88 ? 0.875 19.218 -5.970 1.00 41.66 88 ALA A N 1
ATOM 637 C CA . ALA A 1 88 ? 0.985 19.114 -4.523 1.00 41.66 88 ALA A CA 1
ATOM 638 C C . ALA A 1 88 ? -0.132 18.191 -4.036 1.00 41.66 88 ALA A C 1
ATOM 640 O O . ALA A 1 88 ? -1.303 18.503 -4.248 1.00 41.66 88 ALA A O 1
ATOM 641 N N . TRP A 1 89 ? 0.236 17.037 -3.475 1.00 45.38 89 TRP A N 1
ATOM 642 C CA . TRP A 1 89 ? -0.724 16.023 -3.059 1.00 45.38 89 TRP A CA 1
ATOM 643 C C . TRP A 1 89 ? -1.656 16.678 -2.033 1.00 45.38 89 TRP A C 1
ATOM 645 O O . TRP A 1 89 ? -1.278 16.904 -0.886 1.00 45.38 89 TRP A O 1
ATOM 655 N N . SER A 1 90 ? -2.835 17.103 -2.487 1.00 52.06 90 SER A N 1
ATOM 656 C CA . SER A 1 90 ? -3.746 17.947 -1.706 1.00 52.06 90 SER A CA 1
ATOM 657 C C . SER A 1 90 ? -4.480 17.151 -0.636 1.00 52.06 90 SER A C 1
ATOM 659 O O . SER A 1 90 ? -5.063 17.728 0.279 1.00 52.06 90 SER A O 1
ATOM 661 N N . GLU A 1 91 ? -4.446 15.828 -0.766 1.00 57.12 91 GLU A N 1
ATOM 662 C CA . GLU A 1 91 ? -5.030 14.892 0.176 1.00 57.12 91 GLU A CA 1
ATOM 663 C C . GLU A 1 91 ? -4.187 14.798 1.458 1.00 57.12 91 GLU A C 1
ATOM 665 O O . GLU A 1 91 ? -2.956 14.927 1.404 1.00 57.12 91 GLU A O 1
ATOM 670 N N . PRO A 1 92 ? -4.814 14.545 2.621 1.00 63.62 92 PRO A N 1
ATOM 671 C CA . PRO A 1 92 ? -4.100 14.370 3.878 1.00 63.62 92 PRO A CA 1
ATOM 672 C C . PRO A 1 92 ? -3.075 13.238 3.763 1.00 63.62 92 PRO A C 1
ATOM 674 O O . PRO A 1 92 ? -3.428 12.069 3.615 1.00 63.62 92 PRO A O 1
ATOM 677 N N . HIS A 1 93 ? -1.794 13.576 3.859 1.00 71.19 93 HIS A N 1
ATOM 678 C CA . HIS A 1 93 ? -0.704 12.611 3.816 1.00 71.19 93 HIS A CA 1
ATOM 679 C C . HIS A 1 93 ? 0.300 12.890 4.933 1.00 71.19 93 HIS A C 1
ATOM 681 O O . HIS A 1 93 ? 0.473 14.019 5.394 1.00 71.19 93 HIS A O 1
ATOM 687 N N . LEU A 1 94 ? 0.960 11.829 5.392 1.00 76.69 94 LEU A N 1
ATOM 688 C CA . LEU A 1 94 ? 1.910 11.881 6.494 1.00 76.69 94 LEU A CA 1
ATOM 689 C C . LEU A 1 94 ? 3.316 11.604 5.969 1.00 76.69 94 LEU A C 1
ATOM 691 O O . LEU A 1 94 ? 3.615 10.493 5.539 1.00 76.69 94 LEU A O 1
ATOM 695 N N . ILE A 1 95 ? 4.183 12.615 6.023 1.00 77.88 95 ILE A N 1
ATOM 696 C CA . ILE A 1 95 ? 5.595 12.479 5.652 1.00 77.88 95 ILE A CA 1
ATOM 697 C C . ILE A 1 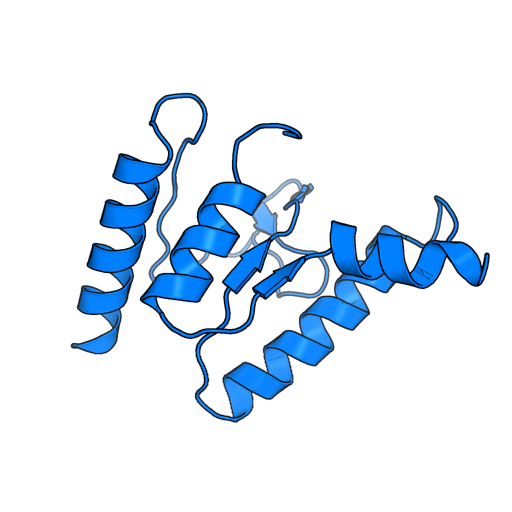95 ? 6.393 12.061 6.887 1.00 77.88 95 ILE A C 1
ATOM 699 O O . ILE A 1 95 ? 6.277 12.658 7.962 1.00 77.88 95 ILE A O 1
ATOM 703 N N . MET A 1 96 ? 7.211 11.022 6.730 1.00 72.12 96 MET A N 1
ATOM 704 C CA . MET A 1 96 ? 8.036 10.467 7.797 1.00 72.12 96 MET A CA 1
ATOM 705 C C . MET A 1 96 ? 9.465 10.269 7.325 1.00 72.12 96 MET A C 1
ATOM 707 O O . MET A 1 96 ? 9.704 9.722 6.252 1.00 72.12 96 MET A O 1
ATOM 711 N N . ASP A 1 97 ? 10.403 10.671 8.176 1.00 73.75 97 ASP A N 1
ATOM 712 C CA . ASP A 1 97 ? 11.817 10.399 7.985 1.00 73.75 97 ASP A CA 1
ATOM 713 C C . ASP A 1 97 ? 12.220 9.172 8.811 1.00 73.75 97 ASP A C 1
ATOM 715 O O . ASP A 1 97 ? 12.335 9.220 10.037 1.00 73.75 97 ASP A O 1
ATOM 719 N N . SER A 1 98 ? 12.423 8.050 8.122 1.00 65.56 98 SER A N 1
ATOM 720 C CA . SER A 1 98 ? 12.862 6.795 8.732 1.00 65.56 98 SER A CA 1
ATOM 721 C C . SER A 1 98 ? 14.337 6.805 9.149 1.00 65.56 98 SER A C 1
ATOM 723 O O . SER A 1 98 ? 14.777 5.873 9.813 1.00 65.56 98 SER A O 1
ATOM 725 N N . ALA A 1 99 ? 15.134 7.801 8.741 1.00 68.38 99 ALA A N 1
ATOM 726 C CA . ALA A 1 99 ? 16.542 7.898 9.132 1.00 68.38 99 ALA A CA 1
ATOM 727 C C . ALA A 1 99 ? 16.719 8.429 10.563 1.00 68.38 99 ALA A C 1
ATOM 729 O O . ALA A 1 99 ? 17.766 8.221 11.174 1.00 68.38 99 ALA A O 1
ATOM 730 N N . THR A 1 100 ? 15.703 9.108 11.099 1.00 70.56 100 THR A N 1
ATOM 731 C CA . THR A 1 100 ? 15.766 9.798 12.394 1.00 70.56 100 THR A CA 1
ATOM 732 C C . THR A 1 100 ? 14.836 9.205 13.453 1.00 70.56 100 THR A C 1
ATOM 734 O O . THR A 1 100 ? 14.881 9.632 14.606 1.00 70.56 100 THR A O 1
ATOM 737 N N . GLN A 1 101 ? 14.010 8.215 13.099 1.00 73.81 101 GLN A N 1
ATOM 738 C CA . GLN A 1 101 ? 12.996 7.627 13.980 1.00 73.81 101 GLN A CA 1
ATOM 739 C C . GLN A 1 101 ? 13.079 6.100 13.988 1.00 73.81 101 GLN A C 1
ATOM 741 O O . GLN A 1 101 ? 13.324 5.479 12.956 1.00 73.81 101 GLN A O 1
ATOM 746 N N . ASP A 1 102 ? 12.857 5.485 15.151 1.00 82.81 102 ASP A N 1
ATOM 747 C CA . ASP A 1 102 ? 12.737 4.032 15.243 1.00 82.81 102 ASP A CA 1
ATOM 748 C C . ASP A 1 102 ? 11.386 3.548 14.685 1.00 82.81 102 ASP A C 1
ATOM 750 O O . ASP A 1 102 ? 10.369 4.244 14.752 1.00 82.81 102 ASP A O 1
ATOM 754 N N . ALA A 1 103 ? 11.366 2.316 14.170 1.00 76.25 103 ALA A N 1
ATOM 755 C CA . ALA A 1 103 ? 10.205 1.755 13.483 1.00 76.25 103 ALA A CA 1
ATOM 756 C C . ALA A 1 103 ? 8.939 1.673 14.357 1.00 76.25 103 ALA A C 1
ATOM 758 O O . ALA A 1 103 ? 7.834 1.788 13.828 1.00 76.25 103 ALA A O 1
ATOM 759 N N . GLY A 1 104 ? 9.074 1.493 15.677 1.00 81.06 104 GLY A N 1
ATOM 760 C CA . GLY A 1 104 ? 7.934 1.423 16.594 1.00 81.06 104 GLY A CA 1
ATOM 761 C C . GLY A 1 104 ? 7.262 2.783 16.768 1.00 81.06 104 GLY A C 1
ATOM 762 O O . GLY A 1 104 ? 6.036 2.893 16.682 1.00 81.06 104 GLY A O 1
ATOM 763 N N . THR A 1 105 ? 8.063 3.835 16.932 1.00 84.62 105 THR A N 1
ATOM 764 C CA . THR A 1 105 ? 7.576 5.220 16.976 1.00 84.62 105 THR A CA 1
ATOM 765 C C . THR A 1 105 ? 6.920 5.623 15.657 1.00 84.62 105 THR A C 1
ATOM 767 O O . THR A 1 105 ? 5.836 6.215 15.660 1.00 84.62 105 THR A O 1
ATOM 770 N N . THR A 1 106 ? 7.530 5.272 14.522 1.00 84.25 106 THR A N 1
ATOM 771 C CA . THR A 1 106 ? 6.957 5.526 13.194 1.00 84.25 106 THR A CA 1
ATOM 772 C C . THR A 1 106 ? 5.620 4.804 13.021 1.00 84.25 106 THR A C 1
ATOM 774 O O . THR A 1 106 ? 4.638 5.439 12.640 1.00 84.25 106 THR A O 1
ATOM 777 N N . LEU A 1 107 ? 5.541 3.519 13.386 1.00 84.19 107 LEU A N 1
ATOM 778 C CA . LEU A 1 107 ? 4.314 2.721 13.310 1.00 84.19 107 LEU A CA 1
ATOM 779 C C . LEU A 1 107 ? 3.169 3.349 14.108 1.00 84.19 107 LEU A C 1
ATOM 781 O O . LEU A 1 107 ? 2.085 3.551 13.561 1.00 84.19 107 LEU A O 1
ATOM 785 N N . LYS A 1 108 ? 3.415 3.711 15.373 1.00 86.75 108 LYS A N 1
ATOM 786 C CA . LYS A 1 108 ? 2.395 4.331 16.229 1.00 86.75 108 LYS A CA 1
ATOM 787 C C . LYS A 1 108 ? 1.817 5.598 15.595 1.00 86.75 108 LYS A C 1
ATOM 789 O O . LYS A 1 108 ? 0.604 5.755 15.528 1.00 86.75 108 LYS A O 1
ATOM 794 N N . ARG A 1 109 ? 2.680 6.472 15.071 1.00 86.38 109 ARG A N 1
ATOM 795 C CA . ARG A 1 109 ? 2.260 7.727 14.430 1.00 86.38 109 ARG A CA 1
ATOM 796 C C . ARG A 1 109 ? 1.404 7.499 13.181 1.00 86.38 109 ARG A C 1
ATOM 798 O O . ARG A 1 109 ? 0.472 8.265 12.955 1.00 86.38 109 ARG A O 1
ATOM 805 N N . VAL A 1 110 ? 1.707 6.476 12.375 1.00 85.44 110 VAL A N 1
ATOM 806 C CA . VAL A 1 110 ? 0.875 6.137 11.206 1.00 85.44 110 VAL A CA 1
ATOM 807 C C . VAL A 1 110 ? -0.503 5.659 11.660 1.00 85.44 110 VAL A C 1
ATOM 809 O O . VAL A 1 110 ? -1.507 6.117 11.122 1.00 85.44 110 VAL A O 1
ATOM 812 N N . LEU A 1 111 ? -0.568 4.786 12.668 1.00 86.31 111 LEU A N 1
ATOM 813 C CA . LEU A 1 111 ? -1.839 4.274 13.191 1.00 86.31 111 LEU A CA 1
ATOM 814 C C . LEU A 1 111 ? -2.715 5.391 13.772 1.00 86.31 111 LEU A C 1
ATOM 816 O O . LEU A 1 111 ? -3.910 5.432 13.481 1.00 86.31 111 LEU A O 1
ATOM 820 N N . ASP A 1 112 ? -2.123 6.330 14.514 1.00 88.06 112 ASP A N 1
ATOM 821 C CA . ASP A 1 112 ? -2.832 7.497 15.053 1.00 88.06 112 ASP A CA 1
ATOM 822 C C . ASP A 1 112 ? -3.421 8.371 13.923 1.00 88.06 112 ASP A C 1
ATOM 824 O O . ASP A 1 112 ? -4.568 8.825 14.000 1.00 88.06 112 ASP A O 1
ATOM 828 N N . ALA A 1 113 ? -2.673 8.571 12.832 1.00 85.62 113 ALA A N 1
ATOM 829 C CA . ALA A 1 113 ? -3.144 9.327 11.671 1.00 85.62 113 ALA A CA 1
ATOM 830 C C . ALA A 1 113 ? -4.280 8.608 10.922 1.00 85.62 113 ALA A C 1
ATOM 832 O O . ALA A 1 113 ? -5.283 9.237 10.585 1.00 85.62 113 ALA A O 1
ATOM 833 N N . VAL A 1 114 ? -4.167 7.290 10.721 1.00 84.00 114 VAL A N 1
ATOM 834 C CA . VAL A 1 114 ? -5.227 6.472 10.106 1.00 84.00 114 VAL A CA 1
ATOM 835 C C . VAL A 1 114 ? -6.503 6.506 10.949 1.00 84.00 114 VAL A C 1
ATOM 837 O O . VAL A 1 114 ? -7.592 6.690 10.408 1.00 84.00 114 VAL A O 1
ATOM 840 N N . ALA A 1 115 ? -6.390 6.380 12.274 1.00 84.56 115 ALA A N 1
ATOM 841 C CA . ALA A 1 115 ? -7.538 6.454 13.179 1.00 84.56 115 ALA A CA 1
ATOM 842 C C . ALA A 1 115 ? -8.244 7.819 13.109 1.00 84.56 115 ALA A C 1
ATOM 844 O O . ALA A 1 115 ? -9.476 7.886 13.105 1.00 84.56 115 ALA A O 1
ATOM 845 N N . T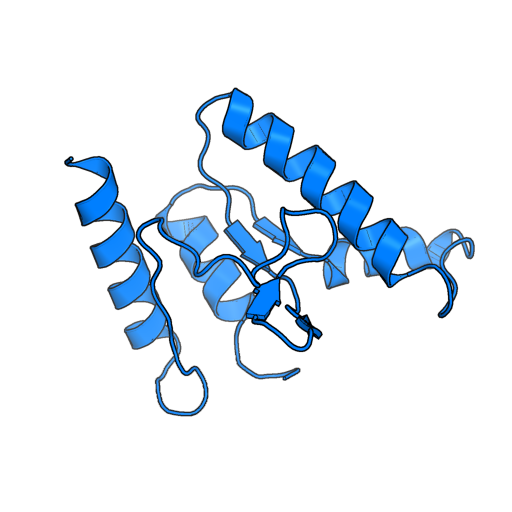HR A 1 116 ? -7.466 8.898 12.993 1.00 85.38 116 THR A N 1
ATOM 846 C CA . THR A 1 116 ? -7.992 10.260 12.833 1.00 85.38 116 THR A CA 1
ATOM 847 C C 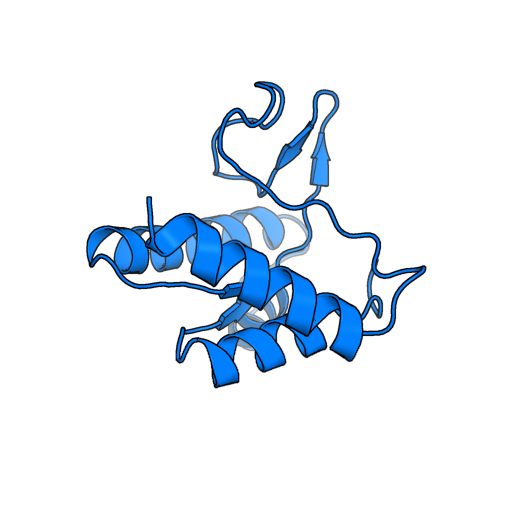. THR A 1 116 ? -8.746 10.411 11.509 1.00 85.38 116 THR A C 1
ATOM 849 O O . THR A 1 116 ? -9.880 10.879 11.512 1.00 85.38 116 THR A O 1
ATOM 852 N N . GLY A 1 117 ? -8.166 9.953 10.393 1.00 79.00 117 GLY A N 1
ATOM 853 C CA . GLY A 1 117 ? -8.774 10.068 9.060 1.00 79.00 117 GLY A CA 1
ATOM 854 C C . GLY A 1 117 ? -10.024 9.208 8.845 1.00 79.00 117 GLY A C 1
ATOM 855 O O . GLY A 1 117 ? -10.855 9.537 8.010 1.00 79.00 117 GLY A O 1
ATOM 856 N N . ARG A 1 118 ? -10.205 8.125 9.610 1.00 75.94 118 ARG A N 1
ATOM 857 C CA . ARG A 1 118 ? -11.436 7.306 9.571 1.00 75.94 118 ARG A CA 1
ATOM 858 C C . ARG A 1 118 ? -12.617 7.921 10.320 1.00 75.94 118 ARG A C 1
ATOM 860 O O . ARG A 1 118 ? -13.735 7.435 10.181 1.00 75.94 118 ARG A O 1
ATOM 867 N N . SER A 1 119 ? -12.357 8.911 11.169 1.00 72.75 119 SER A N 1
ATOM 868 C CA . SER A 1 119 ? -13.362 9.511 12.054 1.00 72.75 119 SER A CA 1
ATOM 869 C C . SER A 1 119 ? -13.976 10.800 11.487 1.00 72.75 119 SER A C 1
ATOM 871 O O . SER A 1 119 ? -14.858 11.370 12.129 1.00 72.75 119 SER A O 1
ATOM 873 N N . SER A 1 120 ? -13.502 11.265 10.324 1.00 56.22 120 SER A N 1
ATOM 874 C CA . SER A 1 120 ? -13.985 12.442 9.582 1.00 56.22 120 SER A CA 1
ATOM 875 C C . SER A 1 120 ? -14.886 12.049 8.421 1.00 56.22 120 SER A C 1
ATOM 877 O O . SER A 1 120 ? -15.913 12.731 8.228 1.00 56.22 120 SER A O 1
#

InterPro domains:
  IPR027417 P-loop containing nucleoside triphosphate hydrolase [G3DSA:3.40.50.300] (1-78)
  IPR027417 P-loop containing nucleoside triphosphate hydrolase [SSF52540] (1-81)

Organism: Catenulispora acidiphila (strain DSM 44928 / JCM 14897 / NBRC 102108 / NRRL B-24433 / ID139908) (NCBI:txid479433)

pLDDT: mean 76.56, std 17.39, range [30.25, 93.38]

Sequence (120 aa):
MPGAGKSTLAEGLARELRAPVFSMEWQLGTLTPFRNVTNENQTPVAEMMLVGALARQLQLGLDVVTDATGHEVEGGTGIGGLPQASEAWSEPHLIMDSATQDAGTTLKRVLDAVATGRSS

Radius of gyration: 15.15 Å; chains: 1; bounding box: 32×37×36 Å

Foldseek 3Di:
DPPLCLVVLLVLCCVVQVAEEQELVVVLVVCVVVVPDDPVCSLVVSLVVRCVVVVVCVVVVHDYRYHYDWDDDPQATDRPPPPDCVPPPPDDDDDDDSVPDDSVVVNVVVVVVVVVVVVD

Secondary structure (DSSP, 8-state):
-TTSSHHHHHHHHHHHHT--EEEHHHHHHHHGGGT---TTTHHHHHHHHHHHHHHHHHHTT---EEE---EEETTEEE-BTBPPTTS---S------TTTS-HHHHHHHHHHHHHHHTT-